Protein AF-A0A955TJ51-F1 (afdb_monomer)

Nearest PDB structures (foldseek):
  7b04-assembly6_Q  TM=7.215E-01  e=7.096E-06  Candidatus Kuenenia stuttgartensis
  7b04-assembly5_N  TM=7.304E-01  e=1.381E-05  Candidatus Kuenenia stuttgartensis
  7b04-assembly2_E  TM=7.214E-01  e=3.069E-05  Candidatus Kuenenia stuttgartensis
  7vov-assembly1_B  TM=2.514E-01  e=2.878E+00  Homo sapiens

Structure (mmCIF, N/CA/C/O backbone):
data_AF-A0A955TJ51-F1
#
_entry.id   AF-A0A955TJ51-F1
#
loop_
_atom_site.group_PDB
_atom_site.id
_atom_site.type_symbol
_atom_site.label_atom_id
_atom_site.label_alt_id
_atom_site.label_comp_id
_atom_site.label_asym_id
_atom_site.label_entity_id
_atom_site.label_seq_id
_atom_site.pdbx_PDB_ins_code
_atom_site.Cartn_x
_atom_site.Cartn_y
_atom_site.Cartn_z
_atom_site.occupancy
_atom_site.B_iso_or_equiv
_atom_site.auth_seq_id
_atom_site.auth_comp_id
_atom_site.auth_asym_id
_atom_site.auth_atom_id
_atom_site.pdbx_PDB_model_num
ATOM 1 N N . MET A 1 1 ? -34.534 22.143 40.829 1.00 61.28 1 MET A N 1
ATOM 2 C CA . MET A 1 1 ? -35.370 21.826 39.650 1.00 61.28 1 MET A CA 1
ATOM 3 C C . MET A 1 1 ? -36.115 20.531 39.950 1.00 61.28 1 MET A C 1
ATOM 5 O O . MET A 1 1 ? -35.467 19.501 40.061 1.00 61.28 1 MET A O 1
ATOM 9 N N . PHE A 1 2 ? -37.426 20.576 40.203 1.00 78.75 2 PHE A N 1
ATOM 10 C CA . PHE A 1 2 ? -38.201 19.368 40.521 1.00 78.75 2 PHE A CA 1
ATOM 11 C C . PHE A 1 2 ? -38.724 18.741 39.224 1.00 78.75 2 PHE A C 1
ATOM 13 O O . PHE A 1 2 ? -39.510 19.358 38.509 1.00 78.75 2 PHE A O 1
ATOM 20 N N . LEU A 1 3 ? -38.260 17.531 38.899 1.00 87.12 3 LEU A N 1
ATOM 21 C CA . LEU A 1 3 ? -38.770 16.752 37.770 1.00 87.12 3 LEU A CA 1
ATOM 22 C C . LEU A 1 3 ? -40.107 16.117 38.155 1.00 87.12 3 LEU A C 1
ATOM 24 O O . LEU A 1 3 ? -40.206 15.413 39.159 1.00 87.12 3 LEU A O 1
ATOM 28 N N . SER A 1 4 ? -41.137 16.319 37.335 1.00 93.19 4 SER A N 1
ATOM 29 C CA . SER A 1 4 ? -42.374 15.547 37.479 1.00 93.19 4 SER A CA 1
ATOM 30 C C . SER A 1 4 ? -42.127 14.068 37.159 1.00 93.19 4 SER A C 1
ATOM 32 O O . SER A 1 4 ? -41.279 13.737 36.327 1.00 93.19 4 SER A O 1
ATOM 34 N N . ARG A 1 5 ? -42.925 13.162 37.744 1.00 93.00 5 ARG A N 1
ATOM 35 C CA . ARG A 1 5 ? -42.858 11.710 37.462 1.00 93.00 5 ARG A CA 1
ATOM 36 C C . ARG A 1 5 ? -42.882 11.399 35.959 1.00 93.00 5 ARG A C 1
ATOM 38 O O . ARG A 1 5 ? -42.149 10.541 35.486 1.00 93.00 5 ARG A O 1
ATOM 45 N N . ARG A 1 6 ? -43.684 12.141 35.188 1.00 94.12 6 ARG A N 1
ATOM 46 C CA . ARG A 1 6 ? -43.771 11.996 33.727 1.00 94.12 6 ARG A CA 1
ATOM 47 C C . ARG A 1 6 ? -42.492 12.438 33.016 1.00 94.12 6 ARG A C 1
ATOM 49 O O . ARG A 1 6 ? -42.078 11.784 32.065 1.00 94.12 6 ARG A O 1
ATOM 56 N N . GLN A 1 7 ? -41.886 13.548 33.439 1.00 93.88 7 GLN A N 1
ATOM 57 C CA . GLN A 1 7 ? -40.613 14.004 32.875 1.00 93.88 7 GLN A CA 1
ATOM 58 C C . GLN A 1 7 ? -39.486 13.032 33.207 1.00 93.88 7 GLN A C 1
ATOM 60 O O . GLN A 1 7 ? -38.705 12.715 32.319 1.00 93.88 7 GLN A O 1
ATOM 65 N N . PHE A 1 8 ? -39.458 12.511 34.436 1.00 94.19 8 PHE A N 1
ATOM 66 C CA . PHE A 1 8 ? -38.523 11.463 34.832 1.00 94.19 8 PHE A CA 1
ATOM 67 C C . PHE A 1 8 ? -38.626 10.256 33.890 1.00 94.19 8 PHE A C 1
ATOM 69 O O . PHE A 1 8 ? -37.644 9.910 33.247 1.00 94.19 8 PHE A O 1
ATOM 76 N N . LEU A 1 9 ? -39.831 9.708 33.689 1.00 95.31 9 LEU A N 1
ATOM 77 C CA . LEU A 1 9 ? -40.039 8.566 32.790 1.00 95.31 9 LEU A CA 1
ATOM 78 C C . LEU A 1 9 ? -39.615 8.847 31.340 1.00 95.31 9 LEU A C 1
ATOM 80 O O . LEU A 1 9 ? -39.008 7.988 30.707 1.00 95.31 9 LEU A O 1
ATOM 84 N N . LYS A 1 10 ? -39.897 10.046 30.812 1.00 94.81 10 LYS A N 1
ATOM 85 C CA . LYS A 1 10 ? -39.484 10.432 29.452 1.00 94.81 10 LYS A CA 1
ATOM 86 C C . LYS A 1 10 ? -37.968 10.505 29.304 1.00 94.81 10 LYS A C 1
ATOM 88 O O . LYS A 1 10 ? -37.437 10.007 28.318 1.00 94.81 10 LYS A O 1
ATOM 93 N N . VAL A 1 11 ? -37.291 11.130 30.266 1.00 94.94 11 VAL A N 1
ATOM 94 C CA . VAL A 1 11 ? -35.831 11.260 30.249 1.00 94.94 11 VAL A CA 1
ATOM 95 C C . VAL A 1 11 ? -35.192 9.885 30.389 1.00 94.94 11 VAL A C 1
ATOM 97 O O . VAL A 1 11 ? -34.366 9.530 29.562 1.00 94.94 11 VAL A O 1
ATOM 100 N N . SER A 1 12 ? -35.628 9.069 31.353 1.00 93.88 12 SER A N 1
ATOM 101 C CA . SER A 1 12 ? -35.100 7.715 31.543 1.00 93.88 12 SER A CA 1
ATOM 102 C C . SER A 1 12 ? -35.272 6.847 30.295 1.00 93.88 12 SER A C 1
ATOM 104 O O . SER A 1 12 ? -34.310 6.226 29.851 1.00 93.88 12 SER A O 1
ATOM 106 N N . ALA A 1 13 ? -36.464 6.841 29.688 1.00 93.56 13 ALA A N 1
ATOM 107 C CA . ALA A 1 13 ? -36.719 6.081 28.464 1.00 93.56 13 ALA A CA 1
ATOM 108 C C . ALA A 1 13 ? -35.878 6.588 27.279 1.00 93.56 13 ALA A C 1
ATOM 110 O O . ALA A 1 13 ? -35.316 5.784 26.537 1.00 93.56 13 ALA A O 1
ATOM 111 N N . GLY A 1 14 ? -35.747 7.911 27.128 1.00 94.06 14 GLY A N 1
ATOM 112 C CA . GLY A 1 14 ? -34.910 8.523 26.096 1.00 94.06 14 GLY A CA 1
ATOM 113 C C . GLY A 1 14 ? -33.429 8.179 26.257 1.00 94.06 14 GLY A C 1
ATOM 114 O O . GLY A 1 14 ? -32.781 7.810 25.282 1.00 94.06 14 GLY A O 1
ATOM 115 N N . THR A 1 15 ? -32.905 8.223 27.484 1.00 93.25 15 THR A N 1
ATOM 116 C CA . THR A 1 15 ? -31.510 7.871 27.775 1.00 93.25 15 THR A CA 1
ATOM 117 C C . THR A 1 15 ? -31.229 6.400 27.484 1.00 93.25 15 THR A C 1
ATOM 119 O O . THR A 1 15 ? -30.226 6.093 26.848 1.00 93.25 15 THR A O 1
ATOM 122 N N . VAL A 1 16 ? -32.117 5.484 27.886 1.00 93.31 16 VAL A N 1
ATOM 123 C CA . VAL A 1 16 ? -31.953 4.049 27.594 1.00 93.31 16 VAL A CA 1
ATOM 124 C C . VAL A 1 16 ? -31.954 3.792 26.087 1.00 93.31 16 VAL A C 1
ATOM 126 O O . VAL A 1 16 ? -31.090 3.071 25.592 1.00 93.31 16 VAL A O 1
ATOM 129 N N . ALA A 1 17 ? -32.869 4.420 25.344 1.00 91.62 17 ALA A N 1
ATOM 130 C CA . ALA A 1 17 ? -32.912 4.302 23.888 1.00 91.62 17 ALA A CA 1
ATOM 131 C C . ALA A 1 17 ? -31.646 4.868 23.219 1.00 91.62 17 ALA A C 1
ATOM 133 O O . ALA A 1 17 ? -31.115 4.256 22.294 1.00 91.62 17 ALA A O 1
ATOM 134 N N . ALA A 1 18 ? -31.131 6.000 23.708 1.00 91.31 18 ALA A N 1
ATOM 135 C CA . ALA A 1 18 ? -29.899 6.598 23.205 1.00 91.31 18 ALA A CA 1
ATOM 136 C C . ALA A 1 18 ? -28.684 5.689 23.446 1.00 91.31 18 ALA A C 1
ATOM 138 O O . ALA A 1 18 ? -27.917 5.448 22.520 1.00 91.31 18 ALA A O 1
ATOM 139 N N . VAL A 1 19 ? -28.539 5.128 24.651 1.00 89.56 19 VAL A N 1
ATOM 140 C CA . VAL A 1 19 ? -27.443 4.199 24.981 1.00 89.56 19 VAL A CA 1
ATOM 141 C C . VAL A 1 19 ? -27.532 2.920 24.146 1.00 89.56 19 VAL A C 1
ATOM 143 O O . VAL A 1 19 ? -26.520 2.470 23.617 1.00 89.56 19 VAL A O 1
ATOM 146 N N . ALA A 1 20 ? -28.734 2.370 23.956 1.00 88.44 20 ALA A N 1
ATOM 147 C CA . ALA A 1 20 ? -28.938 1.157 23.161 1.00 88.44 20 ALA A CA 1
ATOM 148 C C . ALA A 1 20 ? -28.572 1.327 21.674 1.00 88.44 20 ALA A C 1
ATOM 150 O O . ALA A 1 20 ? -28.255 0.349 20.998 1.00 88.44 20 ALA A O 1
ATOM 151 N N . LEU A 1 21 ? -28.624 2.557 21.156 1.00 91.06 21 LEU A N 1
ATOM 152 C CA . LEU A 1 21 ? -28.305 2.875 19.763 1.00 91.06 21 LEU A CA 1
ATOM 153 C C . LEU A 1 21 ? -26.919 3.509 19.584 1.00 91.06 21 LEU A C 1
ATOM 155 O O . LEU A 1 21 ? -26.446 3.585 18.451 1.00 91.06 21 LEU A O 1
ATOM 159 N N . ALA A 1 22 ? -26.262 3.938 20.665 1.00 88.31 22 ALA A N 1
ATOM 160 C CA . ALA A 1 22 ? -25.005 4.680 20.615 1.00 88.31 22 ALA A CA 1
ATOM 161 C C . ALA A 1 22 ? -23.893 3.907 19.897 1.00 88.31 22 ALA A C 1
ATOM 163 O O . ALA A 1 22 ? -23.229 4.467 19.032 1.00 88.31 22 ALA A O 1
ATOM 164 N N . ASP A 1 23 ? -23.736 2.616 20.195 1.00 84.62 23 ASP A N 1
ATOM 165 C CA . ASP A 1 23 ? -22.716 1.768 19.570 1.00 84.62 23 ASP A CA 1
ATOM 166 C C . ASP A 1 23 ? -22.893 1.679 18.045 1.00 84.62 23 ASP A C 1
ATOM 168 O O . ASP A 1 23 ? -21.937 1.857 17.294 1.00 84.62 23 ASP A O 1
ATOM 172 N N . LYS A 1 24 ? -24.139 1.526 17.575 1.00 84.00 24 LYS A N 1
ATOM 173 C CA . LYS A 1 24 ? -24.464 1.475 16.140 1.00 84.00 24 LYS A CA 1
ATOM 174 C C . LYS A 1 24 ? -24.343 2.831 15.449 1.00 84.00 24 LYS A C 1
ATOM 176 O O . LYS A 1 24 ? -23.915 2.887 14.302 1.00 84.00 24 LYS A O 1
ATOM 181 N N . ALA A 1 25 ? -24.742 3.911 16.118 1.00 87.44 25 ALA A N 1
ATOM 182 C CA . ALA A 1 25 ? -24.710 5.259 15.554 1.00 87.44 25 ALA A CA 1
ATOM 183 C C . ALA A 1 25 ? -23.290 5.842 15.497 1.00 87.44 25 ALA A C 1
ATOM 185 O O . ALA A 1 25 ? -22.971 6.594 14.581 1.00 87.44 25 ALA A O 1
ATOM 186 N N . LEU A 1 26 ? -22.448 5.502 16.475 1.00 87.94 26 LEU A N 1
ATOM 187 C CA . LEU A 1 26 ? -21.088 6.024 16.617 1.00 87.94 26 LEU A CA 1
ATOM 188 C C . LEU A 1 26 ? -20.010 5.009 16.217 1.00 87.94 26 LEU A C 1
ATOM 190 O O . LEU A 1 26 ? -18.828 5.310 16.346 1.00 87.94 26 LEU A O 1
ATOM 194 N N . ALA A 1 27 ? -20.408 3.821 15.752 1.00 86.62 27 ALA A N 1
ATOM 195 C CA . ALA A 1 27 ? -19.514 2.720 15.403 1.00 86.62 27 ALA A CA 1
ATOM 196 C C . ALA A 1 27 ? -18.480 2.414 16.506 1.00 86.62 27 ALA A C 1
ATOM 198 O O . ALA A 1 27 ? -17.308 2.183 16.215 1.00 86.62 27 ALA A O 1
ATOM 199 N N . LEU A 1 28 ? -18.890 2.415 17.781 1.00 83.94 28 LEU A N 1
ATOM 200 C CA . LEU A 1 28 ? -17.952 2.254 18.904 1.00 83.94 28 LEU A CA 1
ATOM 201 C C . LEU A 1 28 ? -17.273 0.878 18.891 1.00 83.94 28 LEU A C 1
ATOM 203 O O . LEU A 1 28 ? -16.125 0.761 19.311 1.00 83.94 28 LEU A O 1
ATOM 207 N N . THR A 1 29 ? -17.923 -0.140 18.321 1.00 81.88 29 THR A N 1
ATOM 208 C CA . THR A 1 29 ? -17.309 -1.449 18.058 1.00 81.88 29 THR A CA 1
ATOM 209 C C . THR A 1 29 ? -16.068 -1.348 17.161 1.00 81.88 29 THR A C 1
ATOM 211 O O . THR A 1 29 ? -15.123 -2.105 17.344 1.00 81.88 29 THR A O 1
ATOM 214 N N . ALA A 1 30 ? -16.014 -0.396 16.223 1.00 84.06 30 ALA A N 1
ATOM 215 C CA . ALA A 1 30 ? -14.848 -0.207 15.354 1.00 84.06 30 ALA A CA 1
ATOM 216 C C . ALA A 1 30 ? -13.623 0.344 16.107 1.00 84.06 30 ALA A C 1
ATOM 218 O O . ALA A 1 30 ? -12.505 0.248 15.609 1.00 84.06 30 ALA A O 1
ATOM 219 N N . LEU A 1 31 ? -13.829 0.911 17.300 1.00 81.69 31 LEU A N 1
ATOM 220 C CA . LEU A 1 31 ? -12.762 1.367 18.191 1.00 81.69 31 LEU A CA 1
ATOM 221 C C . LEU A 1 31 ? -12.267 0.257 19.125 1.00 81.69 31 LEU A C 1
ATOM 223 O O . LEU A 1 31 ? -11.331 0.488 19.891 1.00 81.69 31 LEU A O 1
ATOM 227 N N . GLN A 1 32 ? -12.887 -0.927 19.105 1.00 81.88 32 GLN A N 1
ATOM 228 C CA . GLN A 1 32 ? -12.424 -2.029 19.935 1.00 81.88 32 GLN A CA 1
ATOM 229 C C . GLN A 1 32 ? -11.055 -2.506 19.445 1.00 81.88 32 GLN A C 1
ATOM 231 O O . GLN A 1 32 ? -10.867 -2.728 18.244 1.00 81.88 32 GLN A O 1
ATOM 236 N N . PRO A 1 33 ? -10.085 -2.669 20.359 1.00 74.44 33 PRO A N 1
ATOM 237 C CA . PRO A 1 33 ? -8.801 -3.230 19.993 1.00 74.44 33 PRO A CA 1
ATOM 238 C C . PRO A 1 33 ? -9.010 -4.648 19.456 1.00 74.44 33 PRO A C 1
ATOM 240 O O . PRO A 1 33 ? -9.709 -5.461 20.056 1.00 74.44 33 PRO A O 1
ATOM 243 N N . VAL A 1 34 ? -8.394 -4.932 18.307 1.00 74.44 34 VAL A N 1
ATOM 244 C CA . VAL A 1 34 ? -8.504 -6.229 17.616 1.00 74.44 34 VAL A CA 1
ATOM 245 C C . VAL A 1 34 ? -7.938 -7.370 18.471 1.00 74.44 34 VAL A C 1
ATOM 247 O O . VAL A 1 34 ? -8.371 -8.513 18.350 1.00 74.44 34 VAL A O 1
ATOM 250 N N . ILE A 1 35 ? -6.986 -7.049 19.348 1.00 75.50 35 ILE A N 1
ATOM 251 C CA . ILE A 1 35 ? -6.390 -7.957 20.325 1.00 75.50 35 ILE A CA 1
ATOM 252 C C . ILE A 1 35 ? -6.298 -7.258 21.680 1.00 75.50 35 ILE A C 1
ATOM 254 O O . ILE A 1 35 ? -5.917 -6.089 21.763 1.00 75.50 35 ILE A O 1
ATOM 258 N N . GLU A 1 36 ? -6.634 -7.975 22.747 1.00 74.69 36 GLU A N 1
ATOM 259 C CA . GLU A 1 36 ? -6.406 -7.496 24.106 1.00 74.69 36 GLU A CA 1
ATOM 260 C C . GLU A 1 36 ? -4.906 -7.593 24.405 1.00 74.69 36 GLU A C 1
ATOM 262 O O . GLU A 1 36 ? -4.330 -8.680 24.463 1.00 74.69 36 GLU A O 1
ATOM 267 N N . VAL A 1 37 ? -4.253 -6.439 24.523 1.00 71.31 37 VAL A N 1
ATOM 268 C CA . VAL A 1 37 ? -2.832 -6.358 24.865 1.00 71.31 37 VAL A CA 1
ATOM 269 C C . VAL A 1 37 ? -2.730 -6.177 26.375 1.00 71.31 37 VAL A C 1
ATOM 271 O O . VAL A 1 37 ? -3.354 -5.272 26.924 1.00 71.31 37 VAL A O 1
ATOM 274 N N . GLY A 1 38 ? -1.955 -7.046 27.034 1.00 78.62 38 GLY A N 1
ATOM 275 C CA . GLY A 1 38 ? -1.637 -6.956 28.463 1.00 78.62 38 GLY A CA 1
ATOM 276 C C . GLY A 1 38 ? -0.747 -5.748 28.782 1.00 78.62 38 GLY A C 1
ATOM 277 O O . GLY A 1 38 ? -0.995 -4.646 28.315 1.00 78.62 38 GLY A O 1
ATOM 278 N N . ASN A 1 39 ? 0.316 -5.916 29.576 1.00 81.12 39 ASN A N 1
ATOM 279 C CA . ASN A 1 39 ? 1.252 -4.816 29.842 1.00 81.12 39 ASN A CA 1
ATOM 280 C C . ASN A 1 39 ? 1.978 -4.388 28.543 1.00 81.12 39 ASN A C 1
ATOM 282 O O . ASN A 1 39 ? 2.886 -5.103 28.113 1.00 81.12 39 ASN A O 1
ATOM 286 N N . PRO A 1 40 ? 1.674 -3.211 27.960 1.00 72.44 40 PRO A N 1
ATOM 287 C CA . PRO A 1 40 ? 2.241 -2.796 26.675 1.00 72.44 40 PRO A CA 1
ATOM 288 C C . PRO A 1 40 ? 3.723 -2.397 26.769 1.00 72.44 40 PRO A C 1
ATOM 290 O O . PRO A 1 40 ? 4.353 -2.117 25.754 1.00 72.44 40 PRO A O 1
ATOM 293 N N . LEU A 1 41 ? 4.278 -2.335 27.985 1.00 80.94 41 LEU A N 1
ATOM 294 C CA . LEU A 1 41 ? 5.694 -2.075 28.251 1.00 80.94 41 LEU A CA 1
ATOM 295 C C . LEU A 1 41 ? 6.470 -3.350 28.616 1.00 80.94 41 LEU A C 1
ATOM 297 O O . LEU A 1 41 ? 7.691 -3.297 28.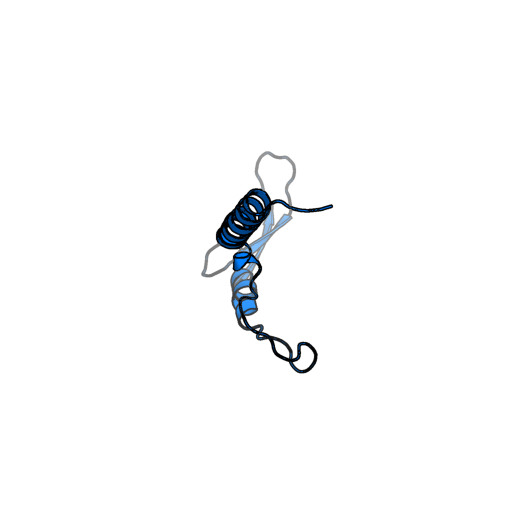736 1.00 80.94 41 LEU A O 1
ATOM 301 N N . GLY A 1 42 ? 5.772 -4.466 28.853 1.00 81.38 42 GLY A N 1
ATOM 302 C CA . GLY A 1 42 ? 6.377 -5.730 29.278 1.00 81.38 42 GLY A CA 1
ATOM 303 C C . GLY A 1 42 ? 6.843 -6.587 28.107 1.00 81.38 42 GLY A C 1
ATOM 304 O O . GLY A 1 42 ? 7.904 -7.200 28.185 1.00 81.38 42 GLY A O 1
ATOM 305 N N . GLU A 1 43 ? 6.076 -6.595 27.017 1.00 77.94 43 GLU A N 1
ATOM 306 C CA . GLU A 1 43 ? 6.372 -7.362 25.809 1.00 77.94 43 GLU A CA 1
ATOM 307 C C . GLU A 1 43 ? 5.977 -6.566 24.566 1.00 77.94 43 GLU A C 1
ATOM 309 O O . GLU A 1 43 ? 5.032 -5.773 24.580 1.00 77.94 43 GLU A O 1
ATOM 314 N N . TYR A 1 44 ? 6.716 -6.771 23.478 1.00 77.81 44 TYR A N 1
ATOM 315 C CA . TYR A 1 44 ? 6.367 -6.182 22.192 1.00 77.81 44 TYR A CA 1
ATOM 316 C C . TYR A 1 44 ? 5.235 -7.006 21.554 1.00 77.81 44 TYR A C 1
ATOM 318 O O . TYR A 1 44 ? 5.311 -8.236 21.593 1.00 77.81 44 TYR A O 1
ATOM 326 N N . PRO A 1 45 ? 4.200 -6.381 20.960 1.00 79.12 45 PRO A N 1
ATOM 327 C CA . PRO A 1 45 ? 3.111 -7.117 20.323 1.00 79.12 45 PRO A CA 1
ATOM 328 C C . PRO A 1 45 ? 3.614 -7.989 19.167 1.00 79.12 45 PRO A C 1
ATOM 330 O O . PRO A 1 45 ? 4.662 -7.712 18.576 1.00 79.12 45 PRO A O 1
ATOM 333 N N . ASP A 1 46 ? 2.846 -9.020 18.807 1.00 83.69 46 ASP A N 1
ATOM 334 C CA . ASP A 1 46 ? 3.164 -9.841 17.640 1.00 83.69 46 ASP A CA 1
ATOM 335 C C . ASP A 1 46 ? 3.252 -8.980 16.366 1.00 83.69 46 ASP A C 1
ATOM 337 O O . ASP A 1 46 ? 2.338 -8.224 16.026 1.00 83.69 46 ASP A O 1
ATOM 341 N N . ARG A 1 47 ? 4.373 -9.109 15.653 1.00 88.25 47 ARG A N 1
ATOM 342 C CA . ARG A 1 47 ? 4.659 -8.410 14.389 1.00 88.25 47 ARG A CA 1
ATOM 343 C C . ARG A 1 47 ? 4.597 -9.345 13.187 1.00 88.25 47 ARG A C 1
ATOM 345 O O . ARG A 1 47 ? 4.995 -8.955 12.092 1.00 88.25 47 ARG A O 1
ATOM 352 N N . SER A 1 48 ? 4.133 -10.585 13.359 1.00 91.06 48 SER A N 1
ATOM 353 C CA . SER A 1 48 ? 4.077 -11.561 12.264 1.00 91.06 48 SER A CA 1
ATOM 354 C C . SER A 1 48 ? 3.283 -11.046 11.054 1.00 91.06 48 SER A C 1
ATOM 356 O O . SER A 1 48 ? 3.636 -11.346 9.911 1.00 91.06 48 SER A O 1
ATOM 358 N N . TRP A 1 49 ? 2.284 -10.189 11.291 1.00 91.00 49 TRP A N 1
ATOM 359 C CA . TRP A 1 49 ? 1.495 -9.510 10.263 1.00 91.00 49 TRP A CA 1
ATOM 360 C C . TRP A 1 49 ? 2.334 -8.616 9.334 1.00 91.00 49 TRP A C 1
ATOM 362 O O . TRP A 1 49 ? 2.010 -8.485 8.153 1.00 91.00 49 TRP A O 1
ATOM 372 N N . GLU A 1 50 ? 3.443 -8.044 9.809 1.00 94.81 50 GLU A N 1
ATOM 373 C CA . GLU A 1 50 ? 4.31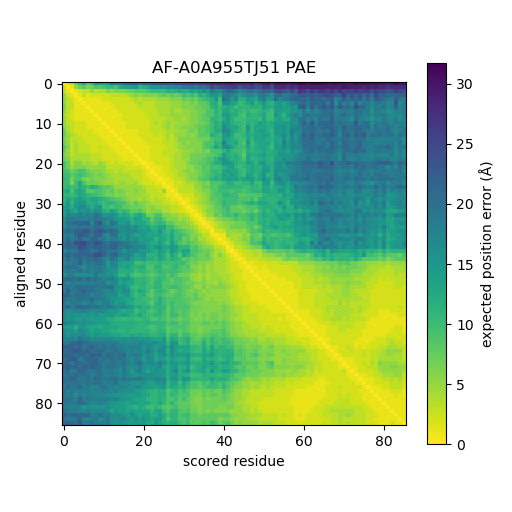0 -7.168 9.006 1.00 94.81 50 GLU A CA 1
ATOM 374 C C . GLU A 1 50 ? 4.989 -7.921 7.863 1.00 94.81 50 GLU A C 1
ATOM 376 O O . GLU A 1 5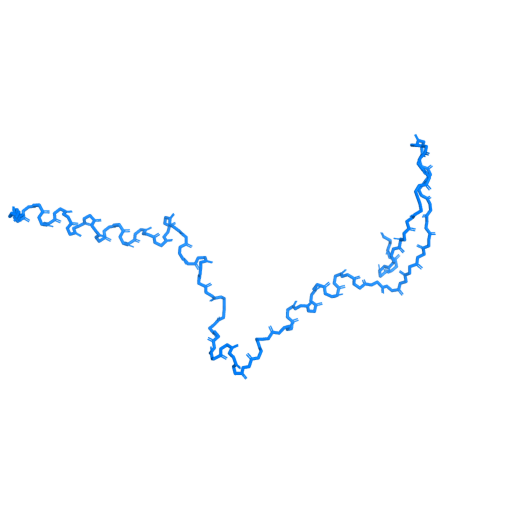0 ? 5.319 -7.336 6.826 1.00 94.81 50 GLU A O 1
ATOM 381 N N . ARG A 1 51 ? 5.14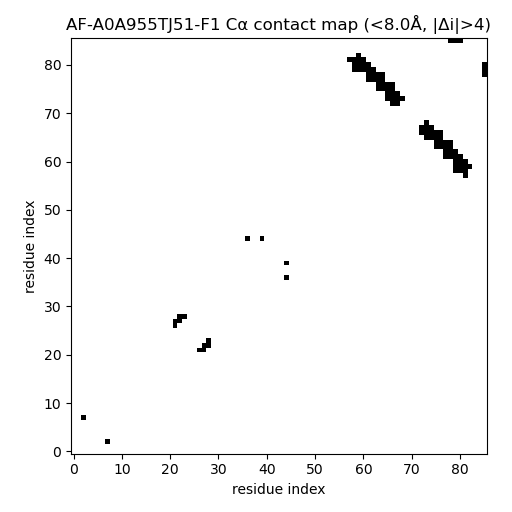2 -9.244 8.008 1.00 96.50 51 ARG A N 1
ATOM 382 C CA . ARG A 1 51 ? 5.666 -10.116 6.956 1.00 96.50 51 ARG A CA 1
ATOM 383 C C . ARG A 1 51 ? 4.876 -9.975 5.659 1.00 96.50 51 ARG A C 1
ATOM 385 O O . ARG A 1 51 ? 5.476 -10.102 4.600 1.00 96.50 51 ARG A O 1
ATOM 392 N N . VAL A 1 52 ? 3.574 -9.685 5.725 1.00 96.88 52 VAL A N 1
ATOM 393 C CA . VAL A 1 52 ? 2.741 -9.474 4.533 1.00 96.88 52 VAL A CA 1
ATOM 394 C C . VAL A 1 52 ? 3.248 -8.282 3.722 1.00 96.88 52 VAL A C 1
ATOM 396 O O . VAL A 1 52 ? 3.421 -8.402 2.515 1.00 96.88 52 VAL A O 1
ATOM 399 N N . TYR A 1 53 ? 3.561 -7.159 4.369 1.00 96.88 53 TYR A N 1
ATOM 400 C CA . TYR A 1 53 ? 4.067 -5.963 3.690 1.00 96.88 53 TYR A CA 1
ATOM 401 C C . TYR A 1 53 ? 5.498 -6.147 3.181 1.00 96.88 53 TYR A C 1
ATOM 403 O O . TYR A 1 53 ? 5.824 -5.746 2.062 1.00 96.88 53 TYR A O 1
ATOM 411 N N . HIS A 1 54 ? 6.351 -6.801 3.973 1.00 97.00 54 HIS A N 1
ATOM 412 C CA . HIS A 1 54 ? 7.703 -7.144 3.536 1.00 97.00 54 HIS A CA 1
ATOM 413 C C . HIS A 1 54 ? 7.690 -8.082 2.335 1.00 97.00 54 HIS A C 1
ATOM 415 O O . HIS A 1 54 ? 8.466 -7.892 1.399 1.00 97.00 54 HIS A O 1
ATOM 421 N N . ASP A 1 55 ? 6.798 -9.070 2.347 1.00 96.94 55 ASP A N 1
ATOM 422 C CA . ASP A 1 55 ? 6.626 -9.974 1.228 1.00 96.94 55 ASP A CA 1
ATOM 423 C C . ASP A 1 55 ? 6.065 -9.230 0.020 1.00 96.94 55 ASP A C 1
ATOM 425 O O . ASP A 1 55 ? 6.632 -9.365 -1.051 1.00 96.94 55 ASP A O 1
ATOM 429 N N . GLN A 1 56 ? 5.046 -8.376 0.161 1.00 95.56 56 GLN A N 1
ATOM 430 C CA . GLN A 1 56 ? 4.503 -7.555 -0.933 1.00 95.56 56 GLN A CA 1
ATOM 431 C C . GLN A 1 56 ? 5.575 -6.724 -1.654 1.00 95.56 56 GLN A C 1
ATOM 433 O O . GLN A 1 56 ? 5.583 -6.689 -2.883 1.00 95.56 56 GLN A O 1
ATOM 438 N N . TYR A 1 57 ? 6.503 -6.110 -0.917 1.00 95.38 57 TYR A N 1
ATOM 439 C CA . TYR A 1 57 ? 7.573 -5.298 -1.507 1.00 95.38 57 TYR A CA 1
ATOM 440 C C . TYR A 1 57 ? 8.794 -6.110 -1.982 1.00 95.38 57 TYR A C 1
ATOM 442 O O . TYR A 1 57 ? 9.670 -5.585 -2.671 1.00 95.38 57 TYR A O 1
ATOM 450 N N . ARG A 1 58 ? 8.889 -7.395 -1.623 1.00 97.62 58 ARG A N 1
ATOM 451 C CA . ARG A 1 58 ? 9.998 -8.263 -2.032 1.00 97.62 58 ARG A CA 1
ATOM 452 C C . ARG A 1 58 ? 10.015 -8.440 -3.556 1.00 97.62 58 ARG A C 1
ATOM 454 O O . ARG A 1 58 ? 8.983 -8.674 -4.177 1.00 97.62 58 ARG A O 1
ATOM 461 N N . TYR A 1 59 ? 11.213 -8.421 -4.133 1.00 97.75 59 TYR A N 1
ATOM 462 C CA . TYR A 1 59 ? 11.477 -8.697 -5.546 1.00 97.75 59 TYR A CA 1
ATOM 463 C C . TYR A 1 59 ? 12.627 -9.703 -5.693 1.00 97.75 59 TYR A C 1
ATOM 465 O O . TYR A 1 59 ? 13.457 -9.844 -4.792 1.00 97.75 59 TYR A O 1
ATOM 473 N N . ASP A 1 60 ? 12.675 -10.398 -6.828 1.00 98.12 60 ASP A N 1
ATOM 474 C CA . ASP A 1 60 ? 13.696 -11.404 -7.143 1.00 98.12 60 ASP A CA 1
ATOM 475 C C . ASP A 1 60 ? 14.920 -10.773 -7.818 1.00 98.12 60 ASP A C 1
ATOM 477 O O . ASP A 1 60 ? 16.057 -11.171 -7.571 1.00 98.12 60 A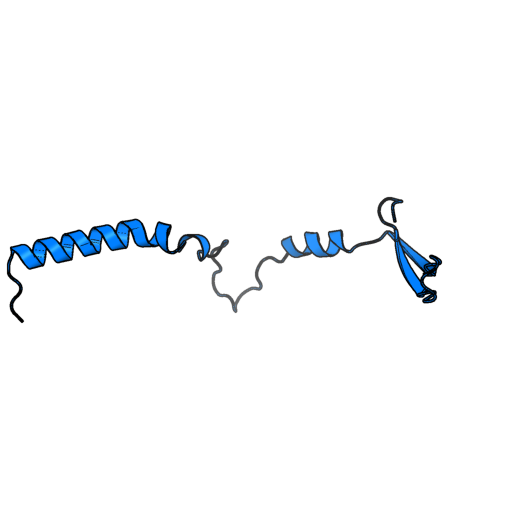SP A O 1
ATOM 481 N N . SER A 1 61 ? 14.702 -9.760 -8.660 1.00 98.19 61 SER A N 1
ATOM 482 C CA . SER A 1 61 ? 15.774 -8.983 -9.287 1.00 98.19 61 SER A CA 1
ATOM 483 C C . SER A 1 61 ? 15.311 -7.569 -9.638 1.00 98.19 61 SER A C 1
ATOM 485 O O . SER A 1 61 ? 14.137 -7.227 -9.496 1.00 98.19 61 SER A O 1
ATOM 487 N N . SER A 1 62 ? 16.241 -6.717 -10.065 1.00 98.12 62 SER A N 1
ATOM 488 C CA . SER A 1 62 ? 15.917 -5.379 -10.554 1.00 98.12 62 SER A CA 1
ATOM 489 C C . SER A 1 62 ? 16.858 -4.975 -11.678 1.00 98.12 62 SER A C 1
ATOM 491 O O . SER A 1 62 ? 18.004 -5.425 -11.728 1.00 98.12 62 SER A O 1
ATOM 493 N N . PHE A 1 63 ? 16.384 -4.106 -12.564 1.00 97.94 63 PHE A N 1
ATOM 494 C CA . PHE A 1 63 ? 17.186 -3.546 -13.644 1.00 97.94 63 PHE A CA 1
ATOM 495 C C . PHE A 1 63 ? 16.878 -2.062 -13.843 1.00 97.94 63 PHE A C 1
ATOM 497 O O . PHE A 1 63 ? 15.880 -1.527 -13.357 1.00 97.94 63 PHE A O 1
ATOM 504 N N . THR A 1 64 ? 17.785 -1.368 -14.525 1.00 98.00 64 THR A N 1
ATOM 505 C CA . THR A 1 64 ? 17.560 0.022 -14.929 1.00 98.00 64 THR A CA 1
ATOM 506 C C . THR A 1 64 ? 16.770 0.047 -16.229 1.00 98.00 64 THR A C 1
ATOM 508 O O . THR A 1 64 ? 17.154 -0.622 -17.184 1.00 98.00 64 THR A O 1
ATOM 511 N N . TRP A 1 65 ? 15.748 0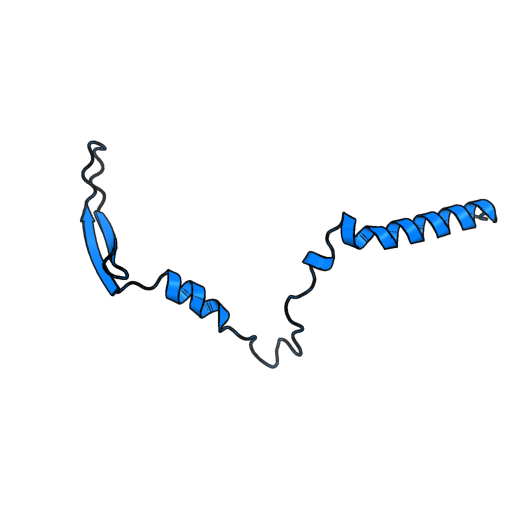.892 -16.291 1.00 96.44 65 TRP A N 1
ATOM 512 C CA . TRP A 1 65 ? 14.989 1.175 -17.503 1.00 96.44 65 TRP A CA 1
ATOM 513 C C . TRP A 1 65 ? 14.876 2.686 -17.709 1.00 96.44 65 TRP A C 1
ATOM 515 O O . TRP A 1 65 ? 14.787 3.430 -16.734 1.00 96.44 65 TRP A O 1
ATOM 525 N N . CYS 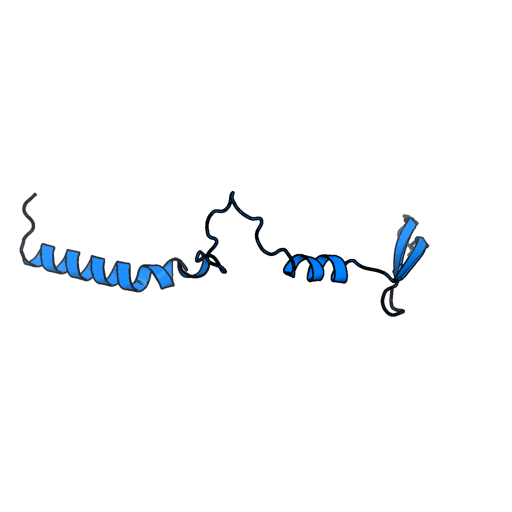A 1 66 ? 14.866 3.142 -18.959 1.00 96.50 66 CYS A N 1
ATOM 526 C CA . CYS A 1 66 ? 14.502 4.517 -19.287 1.00 96.50 66 CYS A CA 1
ATOM 527 C C . CYS A 1 66 ? 13.162 4.511 -20.016 1.00 96.50 66 CYS A C 1
ATOM 529 O O . CYS A 1 66 ? 13.025 3.861 -21.050 1.00 96.50 66 CYS A O 1
ATOM 531 N N . CYS A 1 67 ? 12.180 5.248 -19.499 1.00 94.50 67 CYS A N 1
ATOM 532 C CA . CYS A 1 67 ? 10.921 5.444 -20.209 1.00 94.50 67 CYS A CA 1
ATOM 533 C C . CYS A 1 67 ? 11.192 6.231 -21.498 1.00 94.50 67 CYS A C 1
ATOM 535 O O . CYS A 1 67 ? 11.855 7.264 -21.455 1.00 94.50 67 CYS A O 1
ATOM 537 N N . SER A 1 68 ? 10.709 5.744 -22.644 1.00 93.00 68 SER A N 1
ATOM 538 C CA . SER A 1 68 ? 10.870 6.421 -23.944 1.00 93.00 68 SER A CA 1
ATOM 539 C C . SER A 1 68 ? 9.551 6.654 -24.702 1.00 93.00 68 SER A C 1
ATOM 541 O O . SER A 1 68 ? 9.489 6.374 -25.901 1.00 93.00 68 SER A O 1
ATOM 543 N N . PRO A 1 69 ? 8.471 7.135 -24.055 1.00 94.62 69 PRO A N 1
ATOM 544 C CA . PRO A 1 69 ? 7.358 7.708 -24.802 1.00 94.62 69 PRO A CA 1
ATOM 545 C C . PRO A 1 69 ? 7.768 9.075 -25.389 1.00 94.62 69 PRO A C 1
ATOM 547 O O . PRO A 1 69 ? 8.816 9.628 -25.057 1.00 94.62 69 PRO A O 1
ATOM 550 N N . ASN A 1 70 ? 6.931 9.654 -26.250 1.00 96.44 70 ASN A N 1
ATOM 551 C CA . ASN A 1 70 ? 7.138 11.015 -26.756 1.00 96.44 70 ASN A CA 1
ATOM 552 C C . ASN A 1 70 ? 6.711 12.071 -25.713 1.00 96.44 70 ASN A C 1
ATOM 554 O O . ASN A 1 70 ? 5.800 12.858 -25.955 1.00 96.44 70 ASN A O 1
ATOM 558 N N . ASP A 1 71 ? 7.318 12.026 -24.524 1.00 95.94 71 ASP A N 1
ATOM 559 C CA . ASP A 1 71 ? 7.064 12.941 -23.401 1.00 95.94 71 ASP A CA 1
ATOM 560 C C . ASP A 1 71 ? 8.233 13.898 -23.130 1.00 95.94 71 ASP A C 1
ATOM 562 O O . ASP A 1 71 ? 8.121 14.771 -22.279 1.00 95.94 71 ASP A O 1
ATOM 566 N N . THR A 1 72 ? 9.343 13.756 -23.866 1.00 95.38 72 THR A N 1
ATOM 567 C CA . THR A 1 72 ? 10.607 14.508 -23.725 1.00 95.38 72 THR A CA 1
ATOM 568 C C . THR A 1 72 ? 11.383 14.272 -22.424 1.00 95.38 72 THR A C 1
ATOM 570 O O . THR A 1 72 ? 12.466 14.830 -22.261 1.00 95.38 72 THR A O 1
ATOM 573 N N . HIS A 1 73 ? 10.890 13.439 -21.506 1.00 96.06 73 HIS A N 1
ATOM 574 C CA . HIS A 1 73 ? 11.469 13.333 -20.168 1.00 96.06 73 HIS A CA 1
ATOM 575 C C . HIS A 1 73 ? 12.644 12.357 -20.095 1.00 96.06 73 HIS A C 1
ATOM 577 O O . HIS A 1 73 ? 13.615 12.617 -19.385 1.00 96.06 73 HIS A O 1
ATOM 583 N N . ALA A 1 74 ? 12.550 11.215 -20.786 1.00 94.56 74 ALA A N 1
ATOM 584 C CA . ALA A 1 74 ? 13.554 10.147 -20.735 1.00 94.56 74 ALA A CA 1
ATOM 585 C C . ALA A 1 74 ? 13.932 9.709 -19.297 1.00 94.56 74 ALA A C 1
ATOM 587 O O . ALA A 1 74 ? 15.103 9.476 -18.982 1.00 94.56 74 ALA A O 1
ATOM 588 N N . CYS A 1 75 ? 12.948 9.609 -18.395 1.00 96.81 75 CYS A N 1
ATOM 589 C CA . CYS A 1 75 ? 13.199 9.287 -16.989 1.00 96.81 75 CYS A CA 1
ATOM 590 C C . CYS A 1 75 ? 13.849 7.907 -16.818 1.00 96.81 75 CYS A C 1
ATOM 592 O O . CYS A 1 75 ? 13.313 6.896 -17.279 1.00 96.81 75 CYS A O 1
ATOM 594 N N . ARG A 1 76 ? 14.954 7.857 -16.065 1.00 96.75 76 ARG A N 1
ATOM 595 C CA . ARG A 1 76 ? 15.586 6.612 -15.617 1.00 96.75 76 ARG A CA 1
ATOM 596 C C . ARG A 1 76 ? 14.898 6.104 -14.351 1.00 96.75 76 ARG A C 1
ATOM 598 O O . ARG A 1 76 ? 14.933 6.767 -13.318 1.00 96.75 76 ARG A O 1
ATOM 605 N N . ILE A 1 77 ? 14.340 4.904 -14.419 1.00 96.25 77 ILE A N 1
ATOM 606 C CA . ILE A 1 77 ? 13.688 4.210 -13.307 1.00 96.25 77 ILE A CA 1
ATOM 607 C C . ILE A 1 77 ? 14.392 2.886 -12.990 1.00 96.25 77 ILE A C 1
ATOM 609 O O . ILE A 1 77 ? 15.191 2.365 -13.776 1.00 96.25 77 ILE A O 1
ATOM 613 N N . ARG A 1 78 ? 14.089 2.332 -11.813 1.00 97.56 78 ARG A N 1
ATOM 614 C CA . ARG A 1 78 ? 14.424 0.952 -11.455 1.00 97.56 78 ARG A CA 1
ATOM 615 C C . ARG A 1 78 ? 13.164 0.106 -11.582 1.00 97.56 78 ARG A C 1
ATOM 617 O O . ARG A 1 78 ? 12.202 0.345 -10.862 1.00 97.56 78 ARG A O 1
ATOM 624 N N . ALA A 1 79 ? 13.192 -0.863 -12.487 1.00 97.12 79 ALA A N 1
ATOM 625 C CA . ALA A 1 79 ? 12.160 -1.881 -12.600 1.00 97.12 79 ALA A CA 1
ATOM 626 C C . ALA A 1 79 ? 12.496 -3.046 -11.663 1.00 97.12 79 ALA A C 1
ATOM 628 O O . ALA A 1 79 ? 13.668 -3.412 -11.522 1.00 97.12 79 ALA A O 1
ATOM 629 N N . PHE A 1 80 ? 11.479 -3.615 -11.026 1.00 98.12 80 PHE A N 1
ATOM 630 C CA . PHE A 1 80 ? 11.602 -4.745 -10.110 1.00 98.12 80 PHE A CA 1
ATOM 631 C C . PHE A 1 80 ? 10.905 -5.948 -10.732 1.00 98.12 80 PHE A C 1
ATOM 633 O O . PHE A 1 80 ? 9.822 -5.804 -11.277 1.00 98.12 80 PHE A O 1
ATOM 640 N N . VAL A 1 81 ? 11.532 -7.119 -10.666 1.00 98.12 81 VAL A N 1
ATOM 641 C CA . VAL A 1 81 ? 10.957 -8.366 -11.180 1.00 98.12 81 VAL A CA 1
ATOM 642 C C . VAL A 1 81 ? 10.555 -9.231 -10.002 1.00 98.12 81 VAL A C 1
ATOM 644 O O . VAL A 1 81 ? 11.369 -9.465 -9.105 1.00 98.12 81 VAL A O 1
ATOM 647 N N . ARG A 1 82 ? 9.332 -9.752 -10.027 1.00 97.88 82 ARG A N 1
ATOM 648 C CA . ARG A 1 82 ? 8.827 -10.707 -9.045 1.00 97.88 82 ARG A CA 1
ATOM 649 C C . ARG A 1 82 ? 8.063 -11.824 -9.735 1.00 97.88 82 ARG A C 1
ATOM 651 O O . ARG A 1 82 ? 7.179 -11.559 -10.541 1.00 97.88 82 ARG A O 1
ATOM 658 N N . ASN A 1 83 ? 8.377 -13.075 -9.404 1.00 96.81 83 ASN A N 1
ATOM 659 C CA . ASN A 1 83 ? 7.771 -14.255 -10.027 1.00 96.81 83 ASN A CA 1
ATOM 660 C C . ASN A 1 83 ? 7.884 -14.233 -11.568 1.00 96.81 83 ASN A C 1
ATOM 662 O O . ASN A 1 83 ? 6.991 -14.696 -12.272 1.00 96.81 83 ASN A O 1
ATOM 666 N N . GLY A 1 84 ? 8.965 -13.646 -12.097 1.00 97.31 84 GLY A N 1
ATOM 667 C CA . GLY A 1 84 ? 9.170 -13.465 -13.539 1.00 97.31 84 GLY A CA 1
ATOM 668 C C . GLY A 1 84 ? 8.326 -12.361 -14.193 1.00 97.31 84 GLY A C 1
ATOM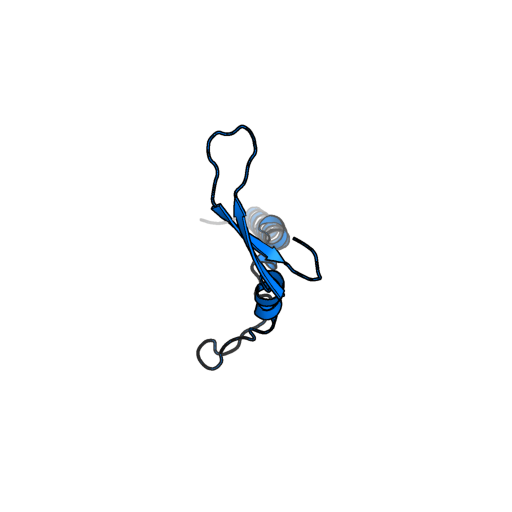 669 O O . GLY A 1 84 ? 8.341 -12.253 -15.416 1.00 97.31 84 GLY A O 1
ATOM 670 N N . VAL A 1 85 ? 7.618 -11.541 -13.410 1.00 96.94 85 VAL A N 1
ATOM 671 C CA . VAL A 1 85 ? 6.768 -10.433 -13.876 1.00 96.94 85 VAL A CA 1
ATOM 672 C C . VAL A 1 85 ? 7.368 -9.091 -13.446 1.00 96.94 85 VAL A C 1
ATOM 674 O O . VAL A 1 85 ? 7.909 -8.992 -12.344 1.00 96.94 85 VAL A O 1
ATOM 677 N N . VAL A 1 86 ? 7.293 -8.088 -14.328 1.00 94.69 86 VAL A N 1
ATOM 678 C CA . VAL A 1 86 ? 7.670 -6.683 -14.066 1.00 94.69 86 VAL A CA 1
ATOM 679 C C . VAL A 1 86 ? 6.469 -5.912 -13.538 1.00 94.69 86 VAL A C 1
ATOM 681 O O . VAL A 1 86 ? 5.390 -6.058 -14.153 1.00 94.69 86 VAL A O 1
#

Solvent-accessible surface area (backbone atoms only — not comparable to full-atom values): 5615 Å² total; per-residue (Å²): 137,89,75,49,75,68,55,47,52,51,50,54,53,50,50,53,53,48,60,75,43,40,46,76,77,65,46,49,71,77,70,52,71,94,62,92,74,73,65,78,88,77,53,83,75,90,59,74,72,53,51,56,58,55,54,71,72,54,61,80,48,71,47,81,44,62,53,79,71,100,73,87,68,63,51,77,45,77,47,52,29,42,97,92,41,114

Secondary structure (DSSP, 8-state):
----HHHHHHHHHHHHHHHHHHHHHHTGGGGS-SS--S-TTTSPPP-TTHHHHHHHH--SEEEEEE--STTS---EEEEEEBTTB-

Foldseek 3Di:
DDQDPVNVVVVVVVVVVCVVCVCVVVVVVVVDDPDDDDPCVPDPDDPPVVVVVVVVPDAPDKDWDFDDDPPPPRDIDIDGHHPNHD

Radius of gyration: 29.01 Å; Cα contacts (8 Å, |Δi|>4): 50; chains: 1; bounding box: 61×36×67 Å

Sequence (86 aa):
MFLSRRQFLKVSAGTVAAVALADKALALTALQPVIEVGNPLGEYPDRSWERVYHDQYRY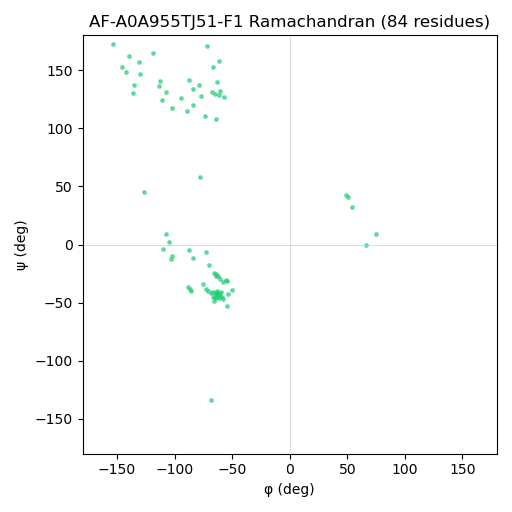DSSFTWCCSPNDTHACRIRAFVRNGVV

pLDDT: mean 90.24, std 8.07, range [61.28, 98.19]

Mean predicted aligned error: 10.1 Å